Protein AF-A0A4V5ZZF9-F1 (afdb_monomer_lite)

Structure (mmCIF, N/CA/C/O backbone):
data_AF-A0A4V5ZZF9-F1
#
_entry.id   AF-A0A4V5ZZF9-F1
#
loop_
_atom_site.group_PDB
_atom_site.id
_atom_site.type_symbol
_atom_site.label_atom_id
_atom_site.label_alt_id
_atom_site.label_comp_id
_atom_site.label_asym_id
_atom_site.label_entity_id
_atom_site.label_seq_id
_atom_site.pdbx_PDB_ins_code
_atom_site.Cartn_x
_atom_site.Cartn_y
_atom_site.Cartn_z
_atom_site.occupancy
_atom_site.B_iso_or_equiv
_atom_site.auth_seq_id
_atom_site.auth_comp_id
_atom_site.auth_asym_id
_atom_site.auth_atom_id
_atom_site.pdbx_PDB_model_num
ATOM 1 N N . MET A 1 1 ? 10.395 3.413 -34.836 1.00 42.41 1 MET A N 1
ATOM 2 C CA . MET A 1 1 ? 11.128 2.944 -33.645 1.00 42.41 1 MET A CA 1
ATOM 3 C C . MET A 1 1 ? 10.822 3.923 -32.536 1.00 42.41 1 MET A C 1
ATOM 5 O O . MET A 1 1 ? 11.328 5.036 -32.578 1.00 42.41 1 MET A O 1
ATOM 9 N N . ASP A 1 2 ? 9.919 3.557 -31.628 1.00 45.84 2 ASP A N 1
ATOM 10 C CA . ASP A 1 2 ? 9.648 4.373 -30.445 1.00 45.84 2 ASP A CA 1
ATOM 11 C C . ASP A 1 2 ? 10.936 4.476 -29.634 1.00 45.84 2 ASP A C 1
ATOM 13 O O . ASP A 1 2 ? 11.545 3.455 -29.314 1.00 45.84 2 ASP A O 1
ATOM 17 N N . GLY A 1 3 ? 11.391 5.703 -29.371 1.00 47.38 3 GLY A N 1
ATOM 18 C CA . GLY A 1 3 ? 12.593 5.978 -28.587 1.00 47.38 3 GLY A CA 1
ATOM 19 C C . GLY A 1 3 ? 12.510 5.259 -27.243 1.00 47.38 3 GLY A C 1
ATOM 20 O O . GLY A 1 3 ? 11.791 5.697 -26.346 1.00 47.38 3 GLY A O 1
ATOM 21 N N . GLY A 1 4 ? 13.201 4.119 -27.157 1.00 56.53 4 GLY A N 1
ATOM 22 C CA . GLY A 1 4 ? 12.984 3.063 -26.175 1.00 56.53 4 GLY A CA 1
ATOM 23 C C . GLY A 1 4 ? 13.229 3.512 -24.743 1.00 56.53 4 GLY A C 1
ATOM 24 O O . GLY A 1 4 ? 14.319 3.344 -24.200 1.00 56.53 4 GLY A O 1
ATOM 25 N N . ARG A 1 5 ? 12.193 4.043 -24.095 1.00 66.62 5 ARG A N 1
ATOM 26 C CA . ARG A 1 5 ? 12.159 4.114 -22.637 1.00 66.62 5 ARG A CA 1
ATOM 27 C C . ARG A 1 5 ? 12.059 2.673 -22.147 1.00 66.62 5 ARG A C 1
ATOM 29 O O . ARG A 1 5 ? 11.101 1.981 -22.478 1.00 66.62 5 ARG A O 1
ATOM 36 N N . ASN A 1 6 ? 13.068 2.212 -21.406 1.00 77.19 6 ASN A N 1
ATOM 37 C CA . ASN A 1 6 ? 13.057 0.910 -20.738 1.00 77.19 6 ASN A CA 1
ATOM 38 C C . ASN A 1 6 ? 11.923 0.903 -19.698 1.00 77.19 6 ASN A C 1
ATOM 40 O O . ASN A 1 6 ? 12.140 1.206 -18.526 1.00 77.19 6 ASN A O 1
ATOM 44 N N . CYS A 1 7 ? 10.697 0.616 -20.125 1.00 82.56 7 CYS A N 1
ATOM 45 C CA . CYS A 1 7 ? 9.580 0.426 -19.215 1.00 82.56 7 CYS A CA 1
ATOM 46 C C . CYS A 1 7 ? 9.783 -0.889 -18.442 1.00 82.56 7 CYS A C 1
ATOM 48 O O . CYS A 1 7 ? 10.238 -1.875 -19.030 1.00 82.56 7 CYS A O 1
ATOM 50 N N . PRO A 1 8 ? 9.466 -0.934 -17.135 1.00 85.75 8 PRO A N 1
ATOM 51 C CA . PRO A 1 8 ? 9.509 -2.180 -16.381 1.00 85.75 8 PRO A CA 1
ATOM 52 C C . PRO A 1 8 ? 8.576 -3.221 -17.013 1.00 85.75 8 PRO A C 1
ATOM 54 O O . PRO A 1 8 ? 7.447 -2.903 -17.387 1.00 85.75 8 PRO A O 1
ATOM 57 N N . ASN A 1 9 ? 9.028 -4.473 -17.094 1.00 91.12 9 ASN A N 1
ATOM 58 C CA . ASN A 1 9 ? 8.177 -5.578 -17.522 1.00 91.12 9 ASN A CA 1
ATOM 59 C C . ASN A 1 9 ? 7.165 -5.894 -16.408 1.00 91.12 9 ASN A C 1
ATOM 61 O O . ASN A 1 9 ? 7.532 -6.437 -15.364 1.00 91.12 9 ASN A O 1
ATOM 65 N N . GLY A 1 10 ? 5.900 -5.528 -16.632 1.00 89.88 10 GLY A N 1
ATOM 66 C CA . GLY A 1 10 ? 4.818 -5.725 -15.667 1.00 89.88 10 GLY A CA 1
ATOM 67 C C . GLY A 1 10 ? 4.622 -7.191 -15.289 1.00 89.88 10 GLY A C 1
ATOM 68 O O . GLY A 1 10 ? 4.545 -7.493 -14.106 1.00 89.88 10 GLY A O 1
ATOM 69 N N . THR A 1 11 ? 4.636 -8.105 -16.261 1.00 93.62 11 THR A N 1
ATOM 70 C CA . THR A 1 11 ? 4.472 -9.551 -16.031 1.00 93.62 11 THR A CA 1
ATOM 71 C C . THR A 1 11 ? 5.604 -10.139 -15.193 1.00 93.62 11 THR A C 1
ATOM 73 O O . THR A 1 11 ? 5.372 -10.994 -14.347 1.00 93.62 11 THR A O 1
ATOM 76 N N . PHE A 1 12 ? 6.837 -9.671 -15.394 1.00 95.06 12 PHE A N 1
ATOM 77 C CA . PHE A 1 12 ? 7.985 -10.139 -14.614 1.00 95.06 12 PHE A CA 1
ATOM 78 C C . PHE A 1 12 ? 7.929 -9.672 -13.152 1.00 95.06 12 PHE A C 1
ATOM 80 O O . PHE A 1 12 ? 8.347 -10.391 -12.249 1.00 95.06 12 PHE A O 1
ATOM 87 N N . LYS A 1 13 ? 7.394 -8.469 -12.916 1.00 94.75 13 LYS A N 1
ATOM 88 C CA . LYS A 1 13 ? 7.374 -7.825 -11.595 1.00 94.75 13 LYS A CA 1
ATOM 89 C C . LYS A 1 13 ? 6.047 -7.974 -10.847 1.00 94.75 13 LYS A C 1
ATOM 91 O O . LYS A 1 13 ? 5.957 -7.581 -9.684 1.00 94.75 13 LYS A O 1
ATOM 96 N N . SER A 1 14 ? 5.012 -8.512 -11.494 1.00 94.12 14 SER A N 1
ATOM 97 C CA . SER A 1 14 ? 3.658 -8.571 -10.939 1.00 94.12 14 SER A CA 1
ATOM 98 C C . SER A 1 14 ? 3.553 -9.496 -9.737 1.00 94.12 14 SER A C 1
ATOM 100 O O . SER A 1 14 ? 2.792 -9.188 -8.832 1.00 94.12 14 SER A O 1
ATOM 102 N N . ILE A 1 15 ? 4.318 -10.593 -9.697 1.00 95.44 15 ILE A N 1
ATOM 103 C CA . ILE A 1 15 ? 4.279 -11.555 -8.583 1.00 95.44 15 ILE A CA 1
ATOM 104 C C . ILE A 1 15 ? 4.733 -10.886 -7.280 1.00 95.44 15 ILE A C 1
ATOM 106 O O . ILE A 1 15 ? 4.012 -10.920 -6.287 1.00 95.44 15 ILE A O 1
ATOM 110 N N . GLU A 1 16 ? 5.880 -10.207 -7.307 1.00 96.12 16 GLU A N 1
ATOM 111 C CA . GLU A 1 16 ? 6.406 -9.502 -6.133 1.00 96.12 16 GLU A CA 1
ATOM 112 C C . GLU A 1 16 ? 5.536 -8.301 -5.758 1.00 96.12 16 GLU A C 1
ATOM 114 O O . GLU A 1 16 ? 5.187 -8.122 -4.594 1.00 96.12 16 GLU A O 1
ATOM 119 N N . GLY A 1 17 ? 5.106 -7.510 -6.748 1.00 95.00 17 GLY A N 1
ATOM 120 C CA . GLY A 1 17 ? 4.205 -6.385 -6.492 1.00 95.00 17 GLY A CA 1
ATOM 121 C C . GLY A 1 17 ? 2.858 -6.817 -5.901 1.00 95.00 17 GLY A C 1
ATOM 122 O O . GLY A 1 17 ? 2.297 -6.113 -5.066 1.00 95.00 17 GLY A O 1
ATOM 123 N N . PHE A 1 18 ? 2.345 -7.983 -6.297 1.00 95.44 18 PHE A N 1
ATOM 124 C CA . PHE A 1 18 ? 1.140 -8.565 -5.716 1.00 95.44 18 PHE A CA 1
ATOM 125 C C . PHE A 1 18 ? 1.368 -9.014 -4.270 1.00 95.44 18 PHE A C 1
ATOM 127 O O . PHE A 1 18 ? 0.561 -8.692 -3.398 1.00 95.44 18 PHE A O 1
ATOM 134 N N . ALA A 1 19 ? 2.490 -9.687 -3.994 1.00 96.19 19 ALA A N 1
ATOM 135 C CA . ALA A 1 19 ? 2.865 -10.094 -2.642 1.00 96.19 19 ALA A CA 1
ATOM 136 C C . ALA A 1 19 ? 2.992 -8.892 -1.686 1.00 96.19 19 ALA A C 1
ATOM 138 O O . ALA A 1 19 ? 2.546 -8.966 -0.538 1.00 96.19 19 ALA A O 1
ATOM 139 N N . ASP A 1 20 ? 3.522 -7.761 -2.156 1.00 95.88 20 ASP A N 1
ATOM 140 C CA . ASP A 1 20 ? 3.598 -6.518 -1.377 1.00 95.88 20 ASP A CA 1
ATOM 141 C C . ASP A 1 20 ? 2.218 -5.996 -0.963 1.00 95.88 20 ASP A C 1
ATOM 143 O O . ASP A 1 20 ? 1.997 -5.624 0.190 1.00 95.88 20 ASP A O 1
ATOM 147 N N . VAL A 1 21 ? 1.270 -5.980 -1.903 1.00 95.44 21 VAL A N 1
ATOM 148 C CA . VAL A 1 21 ? -0.092 -5.495 -1.649 1.00 95.44 21 VAL A CA 1
ATOM 149 C C . VAL A 1 21 ? -0.837 -6.436 -0.701 1.00 95.44 21 VAL A C 1
ATOM 151 O O . VAL A 1 21 ? -1.469 -5.974 0.252 1.00 95.44 21 VAL A O 1
ATOM 154 N N . GLU A 1 22 ? -0.750 -7.748 -0.922 1.00 95.50 22 GLU A N 1
ATOM 155 C CA . GLU A 1 22 ? -1.404 -8.743 -0.063 1.00 95.50 22 GLU A CA 1
ATOM 156 C C . GLU A 1 22 ? -0.833 -8.754 1.354 1.00 95.50 22 GLU A C 1
ATOM 158 O O . GLU A 1 22 ? -1.583 -8.726 2.333 1.00 95.50 22 GLU A O 1
ATOM 163 N N . SER A 1 23 ? 0.493 -8.728 1.489 1.00 95.38 23 SER A N 1
ATOM 164 C CA . SER A 1 23 ? 1.132 -8.678 2.805 1.00 95.38 23 SER A CA 1
ATOM 165 C C . SER A 1 23 ? 0.749 -7.405 3.564 1.00 95.38 23 SER A C 1
ATOM 167 O O . SER A 1 23 ? 0.395 -7.485 4.743 1.00 95.38 23 SER A O 1
ATOM 169 N N . ALA A 1 24 ? 0.702 -6.248 2.893 1.00 95.62 24 ALA A N 1
ATOM 170 C CA . ALA A 1 24 ? 0.251 -5.001 3.503 1.00 95.62 24 ALA A CA 1
ATOM 171 C C . ALA A 1 24 ? -1.200 -5.088 4.010 1.00 95.62 24 ALA A C 1
ATOM 173 O O . ALA A 1 24 ? -1.488 -4.625 5.115 1.00 95.62 24 ALA A O 1
ATOM 174 N N . ARG A 1 25 ? -2.109 -5.721 3.255 1.00 94.12 25 ARG A N 1
ATOM 175 C CA . ARG A 1 25 ? -3.505 -5.935 3.682 1.00 94.12 25 ARG A CA 1
ATOM 176 C C . ARG A 1 25 ? -3.599 -6.809 4.927 1.00 94.12 25 ARG A C 1
ATOM 178 O O . ARG A 1 25 ? -4.306 -6.440 5.865 1.00 94.12 25 ARG A O 1
ATOM 185 N N . ILE A 1 26 ? -2.870 -7.924 4.954 1.00 93.44 26 ILE A N 1
ATOM 186 C CA . ILE A 1 26 ? -2.866 -8.855 6.090 1.00 93.44 26 ILE A CA 1
ATOM 187 C C . ILE A 1 26 ? -2.326 -8.159 7.340 1.00 93.44 26 ILE A C 1
ATOM 189 O O . ILE A 1 26 ? -2.995 -8.147 8.374 1.00 93.44 26 ILE A O 1
ATOM 193 N N . VAL A 1 27 ? -1.152 -7.525 7.246 1.00 94.56 27 VAL A N 1
ATOM 194 C CA . VAL A 1 27 ? -0.532 -6.836 8.390 1.00 94.56 27 VAL A CA 1
ATOM 195 C C . VAL A 1 27 ? -1.430 -5.709 8.898 1.00 94.56 27 VAL A C 1
ATOM 197 O O . VAL A 1 27 ? -1.612 -5.567 10.108 1.00 94.56 27 VAL A O 1
ATOM 200 N N . PHE A 1 28 ? -2.048 -4.943 7.995 1.00 93.94 28 PHE A N 1
ATOM 201 C CA . PHE A 1 28 ? -2.985 -3.889 8.376 1.00 93.94 28 PHE A CA 1
ATOM 202 C C . PHE A 1 28 ? -4.223 -4.442 9.096 1.00 93.94 28 PHE A C 1
ATOM 204 O O . PHE A 1 28 ? -4.678 -3.850 10.075 1.00 93.94 28 PHE A O 1
ATOM 211 N N . SER A 1 29 ? -4.752 -5.589 8.653 1.00 91.25 29 SER A N 1
ATOM 212 C CA . SER A 1 29 ? -5.867 -6.260 9.330 1.00 91.25 29 SER A CA 1
ATOM 213 C C . SER A 1 29 ? -5.485 -6.681 10.748 1.00 91.25 29 SER A C 1
ATOM 215 O O . SER A 1 29 ? -6.184 -6.330 11.698 1.00 91.25 29 SER A O 1
ATOM 217 N N . VAL A 1 30 ? -4.337 -7.349 10.909 1.00 91.88 30 VAL A N 1
ATOM 218 C CA . VAL A 1 30 ? -3.836 -7.798 12.220 1.00 91.88 30 VAL A CA 1
ATOM 219 C C . VAL A 1 30 ? -3.628 -6.616 13.168 1.00 91.88 30 VAL A C 1
ATOM 221 O O . VAL A 1 30 ? -4.050 -6.671 14.324 1.00 91.88 30 VAL A O 1
ATOM 224 N N . LEU A 1 31 ? -3.031 -5.523 12.681 1.00 91.06 31 LEU A N 1
ATOM 225 C CA . LEU A 1 31 ? -2.829 -4.304 13.468 1.00 91.06 31 LEU A CA 1
ATOM 226 C C . LEU A 1 31 ? -4.161 -3.733 13.976 1.00 91.06 31 LEU A C 1
ATOM 228 O O . LEU A 1 31 ? -4.283 -3.361 15.146 1.00 91.06 31 LEU A O 1
ATOM 232 N N . ARG A 1 32 ? -5.180 -3.680 13.111 1.00 89.06 32 ARG A N 1
ATOM 233 C CA . ARG A 1 32 ? -6.507 -3.175 13.483 1.00 89.06 32 ARG A CA 1
ATOM 234 C C . ARG A 1 32 ? -7.231 -4.100 14.454 1.00 89.06 32 ARG A C 1
ATOM 236 O O . ARG A 1 32 ? -7.949 -3.604 15.327 1.00 89.06 32 ARG A O 1
ATOM 243 N N . ASP A 1 33 ? -7.053 -5.408 14.332 1.00 88.44 33 ASP A N 1
ATOM 244 C CA . ASP A 1 33 ? -7.636 -6.392 15.247 1.00 88.44 33 ASP A CA 1
ATOM 245 C C . ASP A 1 33 ? -7.009 -6.312 16.641 1.00 88.44 33 ASP A C 1
ATOM 247 O O . ASP A 1 33 ? -7.739 -6.243 17.634 1.00 88.44 33 ASP A O 1
ATOM 251 N N . ASP A 1 34 ? -5.680 -6.197 16.732 1.00 87.75 34 ASP A N 1
ATOM 252 C CA . ASP A 1 34 ? -4.983 -5.948 18.001 1.00 87.75 34 ASP A CA 1
ATOM 253 C C . ASP A 1 34 ? -5.446 -4.625 18.633 1.00 87.75 34 ASP A C 1
ATOM 255 O O . ASP A 1 34 ? -5.832 -4.583 19.806 1.00 87.75 34 ASP A O 1
ATOM 259 N N . ALA A 1 35 ? -5.522 -3.549 17.845 1.00 85.94 35 ALA A N 1
ATOM 260 C CA . ALA A 1 35 ? -6.001 -2.258 18.331 1.00 85.94 35 ALA A CA 1
ATOM 261 C C . ALA A 1 35 ? -7.452 -2.325 18.851 1.00 85.94 35 ALA A C 1
ATOM 263 O O . ALA A 1 35 ? -7.766 -1.719 19.882 1.00 85.94 35 ALA A O 1
ATOM 264 N N . ARG A 1 36 ? -8.341 -3.074 18.181 1.00 84.81 36 ARG A N 1
ATOM 265 C CA . ARG A 1 36 ? -9.722 -3.328 18.637 1.00 84.81 36 ARG A CA 1
ATOM 266 C C . ARG A 1 36 ? -9.747 -4.147 19.933 1.00 84.81 36 ARG A C 1
ATOM 268 O O . ARG A 1 36 ? -10.414 -3.747 20.891 1.00 84.81 36 ARG A O 1
ATOM 275 N N . SER A 1 37 ? -8.978 -5.231 20.001 1.00 86.94 37 SER A N 1
ATOM 276 C CA . SER A 1 37 ? -8.878 -6.111 21.175 1.00 86.94 37 SER A CA 1
ATOM 277 C C . SER A 1 37 ? -8.389 -5.365 22.426 1.00 86.94 37 SER A C 1
ATOM 279 O O . SER A 1 37 ? -8.978 -5.466 23.513 1.00 86.94 37 SER A O 1
ATOM 281 N N . ARG A 1 38 ? -7.370 -4.508 22.271 1.00 83.69 38 ARG A N 1
ATOM 282 C CA . ARG A 1 38 ? -6.847 -3.665 23.360 1.00 83.69 38 ARG A CA 1
ATOM 283 C C . ARG A 1 38 ? -7.885 -2.684 23.898 1.00 83.69 38 ARG A C 1
ATOM 285 O O . ARG A 1 38 ? -7.929 -2.454 25.108 1.00 83.69 38 ARG A O 1
ATOM 292 N N . ARG A 1 39 ? -8.736 -2.116 23.035 1.00 79.44 39 ARG A N 1
ATOM 293 C CA . ARG A 1 39 ? -9.834 -1.226 23.462 1.00 79.44 39 ARG A CA 1
ATOM 294 C C . ARG A 1 39 ? -10.890 -1.987 24.258 1.00 79.44 39 ARG A C 1
ATOM 296 O O . ARG A 1 39 ? -11.293 -1.508 25.315 1.00 79.44 39 ARG A O 1
ATOM 303 N N . SER A 1 40 ? -11.265 -3.184 23.803 1.00 80.88 40 SER A N 1
ATOM 304 C CA . SER A 1 40 ? -12.234 -4.035 24.507 1.00 80.88 40 SER A CA 1
ATOM 305 C C . SER A 1 40 ? -11.750 -4.419 25.908 1.00 80.88 40 SER A C 1
ATOM 307 O O . SER A 1 40 ? -12.516 -4.376 26.868 1.00 80.88 40 SER A O 1
ATOM 309 N N . THR A 1 41 ? -10.468 -4.761 26.053 1.00 80.62 41 THR A N 1
ATOM 310 C CA . THR A 1 41 ? -9.916 -5.213 27.341 1.00 80.62 41 THR A CA 1
ATOM 311 C C . THR A 1 41 ? -9.749 -4.067 28.346 1.00 80.62 41 THR A C 1
ATOM 313 O O . THR A 1 41 ? -9.983 -4.255 29.540 1.00 80.62 41 THR A O 1
ATOM 316 N N . ARG A 1 42 ? -9.391 -2.857 27.890 1.00 70.06 42 ARG A N 1
ATOM 317 C CA . ARG A 1 42 ? -9.187 -1.692 28.775 1.00 70.06 42 ARG A CA 1
ATOM 318 C C . ARG A 1 42 ? -10.469 -1.197 29.444 1.00 70.06 42 ARG A C 1
ATOM 320 O O . ARG A 1 42 ? -10.400 -0.747 30.583 1.00 70.06 42 ARG A O 1
ATOM 327 N N . GLY A 1 43 ? -11.626 -1.349 28.795 1.00 64.12 43 GLY A N 1
ATOM 328 C CA . GLY A 1 43 ? -12.923 -1.017 29.399 1.00 64.12 43 GLY A CA 1
ATOM 329 C C . GLY A 1 43 ? -13.241 -1.825 30.664 1.00 64.12 43 GLY A C 1
ATOM 330 O O . GLY A 1 43 ? -14.027 -1.380 31.492 1.00 64.12 43 GLY A O 1
ATOM 331 N N . ARG A 1 44 ? -12.593 -2.983 30.857 1.00 67.88 44 ARG A N 1
ATOM 332 C CA . ARG A 1 44 ? -12.841 -3.876 31.997 1.00 67.88 44 ARG A CA 1
ATOM 333 C C . ARG A 1 44 ? -12.097 -3.482 33.280 1.00 67.88 44 ARG A C 1
ATOM 335 O O . ARG A 1 44 ? -12.531 -3.872 34.356 1.00 67.88 44 ARG A O 1
ATOM 342 N N . TRP A 1 45 ? -11.004 -2.719 33.186 1.00 69.69 45 TRP A N 1
ATOM 343 C CA . TRP A 1 45 ? -10.083 -2.474 34.312 1.00 69.69 45 TRP A CA 1
ATOM 344 C C . TRP A 1 45 ? -10.015 -1.009 34.774 1.00 69.69 45 TRP A C 1
ATOM 346 O O . TRP A 1 45 ? -9.060 -0.618 35.438 1.00 69.69 45 TRP A O 1
ATOM 356 N N . GLY A 1 46 ? -11.004 -0.180 34.420 1.00 62.69 46 GLY A N 1
ATOM 357 C CA . GLY A 1 46 ? -11.184 1.169 34.984 1.00 62.69 46 GLY A CA 1
ATOM 358 C C . GLY A 1 46 ? -10.052 2.174 34.723 1.00 62.69 46 GLY A C 1
ATOM 359 O O . GLY A 1 46 ? -10.088 3.284 35.245 1.00 62.69 46 GLY A O 1
ATOM 360 N N . SER A 1 47 ? -9.046 1.823 33.917 1.00 63.94 47 SER A N 1
ATOM 361 C CA . SER A 1 47 ? -7.967 2.742 33.562 1.00 63.94 47 SER A CA 1
ATOM 362 C C . SER A 1 47 ? -8.509 3.793 32.602 1.00 63.94 47 SER A C 1
ATOM 364 O O . SER A 1 47 ? -8.972 3.454 31.508 1.00 63.94 47 SER A O 1
ATOM 366 N N . GLN A 1 48 ? -8.456 5.064 33.008 1.00 58.62 48 GLN A N 1
ATOM 367 C CA . GLN A 1 48 ? -8.870 6.162 32.147 1.00 58.62 48 GLN A CA 1
ATOM 368 C C . GLN A 1 48 ? -8.102 6.114 30.814 1.00 58.62 48 GLN A C 1
ATOM 370 O O . GLN A 1 48 ? -6.888 5.887 30.778 1.00 58.62 48 GLN A O 1
ATOM 375 N N . PRO A 1 49 ? -8.799 6.313 29.693 1.00 58.62 49 PRO A N 1
ATOM 376 C CA . PRO A 1 49 ? -8.222 6.223 28.368 1.00 58.62 49 PRO A CA 1
ATOM 377 C C . PRO A 1 49 ? -7.368 7.462 28.082 1.00 58.62 49 PRO A C 1
ATOM 379 O O . PRO A 1 49 ? -7.852 8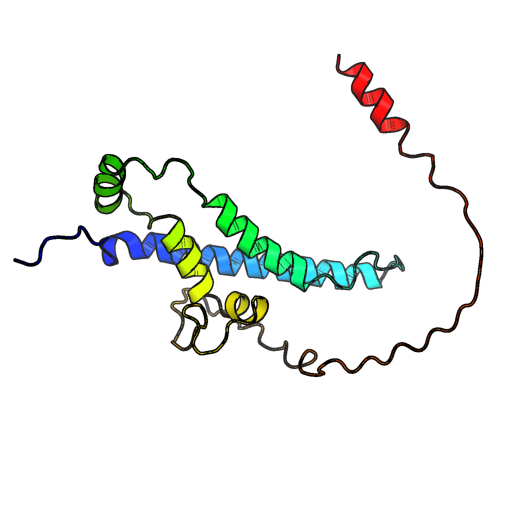.451 27.543 1.00 58.62 49 PRO A O 1
ATOM 382 N N . VAL A 1 50 ? -6.073 7.401 28.396 1.00 60.12 50 VAL A N 1
ATOM 383 C CA . VAL A 1 50 ? -5.156 8.546 28.224 1.00 60.12 50 VAL A CA 1
ATOM 384 C C . VAL A 1 50 ? -5.058 9.029 26.760 1.00 60.12 50 VAL A C 1
ATOM 386 O O . VAL A 1 50 ? -4.711 10.179 26.524 1.00 60.12 50 VAL A O 1
ATOM 389 N N . HIS A 1 51 ? -5.463 8.236 25.755 1.00 56.00 51 HIS A N 1
ATOM 390 C CA . HIS A 1 51 ? -5.505 8.669 24.347 1.00 56.00 51 HIS A CA 1
ATOM 391 C C . HIS A 1 51 ? -6.635 8.016 23.533 1.00 56.00 51 HIS A C 1
ATOM 393 O O . HIS A 1 51 ? -6.388 7.267 22.590 1.00 56.00 51 HIS A O 1
ATOM 399 N N . GLN A 1 52 ? -7.895 8.293 23.868 1.00 56.69 52 GLN A N 1
ATOM 400 C CA . GLN A 1 52 ? -9.038 7.711 23.142 1.00 56.69 52 GLN A CA 1
ATOM 401 C C . GLN A 1 52 ? -9.269 8.285 21.727 1.00 56.69 52 GLN A C 1
ATOM 403 O O . GLN A 1 52 ? -9.859 7.611 20.890 1.00 56.69 52 GLN A O 1
ATOM 408 N N . ASN A 1 53 ? -8.717 9.460 21.404 1.00 56.78 53 ASN A N 1
ATOM 409 C CA . ASN A 1 53 ? -8.981 10.154 20.132 1.00 56.78 53 ASN A CA 1
ATOM 410 C C . ASN A 1 53 ? -7.989 9.867 18.995 1.00 56.78 53 ASN A C 1
ATOM 412 O O . ASN A 1 53 ? -7.953 10.612 18.016 1.00 56.78 53 ASN A O 1
ATOM 416 N N . ARG A 1 54 ? -7.158 8.820 19.079 1.00 64.50 54 ARG A N 1
ATOM 417 C CA . ARG A 1 54 ? -6.134 8.565 18.046 1.00 64.50 54 ARG A CA 1
ATOM 418 C C . ARG A 1 54 ? -6.195 7.230 17.282 1.00 64.50 54 ARG A C 1
ATOM 420 O O . ARG A 1 54 ? -5.172 6.873 16.708 1.00 64.50 54 ARG A O 1
ATOM 427 N N . PRO A 1 55 ? -7.334 6.516 17.149 1.00 61.59 55 PRO A N 1
ATOM 428 C CA . PRO A 1 55 ? -7.366 5.299 16.329 1.00 61.59 55 PRO A CA 1
ATOM 429 C C . PRO A 1 55 ? -6.982 5.582 14.866 1.00 61.59 55 PRO A C 1
ATOM 431 O O . PRO A 1 55 ? -6.282 4.798 14.243 1.00 61.59 55 PRO A O 1
ATOM 434 N N . PHE A 1 56 ? -7.350 6.759 14.349 1.00 66.12 56 PHE A N 1
ATOM 435 C CA . PHE A 1 56 ? -6.960 7.209 13.012 1.00 66.12 56 PHE A CA 1
ATOM 436 C C . PHE A 1 56 ? -5.476 7.573 12.888 1.0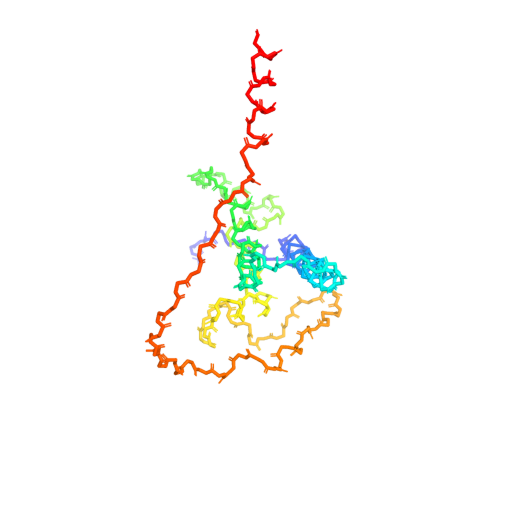0 66.12 56 PHE A C 1
ATOM 438 O O . PHE A 1 56 ? -4.977 7.709 11.773 1.00 66.12 56 PHE A O 1
ATOM 445 N N . LEU A 1 57 ? -4.771 7.789 14.003 1.00 82.19 57 LEU A N 1
ATOM 446 C CA . LEU A 1 57 ? -3.354 8.126 13.967 1.00 82.19 57 LEU A CA 1
ATOM 447 C C . LEU A 1 57 ? -2.506 6.870 13.754 1.00 82.19 57 LEU A C 1
ATOM 449 O O . LEU A 1 57 ? -1.597 6.910 12.930 1.00 82.19 57 LEU A O 1
ATOM 453 N N . ASP A 1 58 ? -2.836 5.773 14.435 1.00 85.00 58 ASP A N 1
ATOM 454 C CA . ASP A 1 58 ? -2.107 4.502 14.322 1.00 85.00 58 ASP A CA 1
ATOM 455 C C . ASP A 1 58 ? -2.216 3.935 12.901 1.00 85.00 58 ASP A C 1
ATOM 457 O O . ASP A 1 58 ? -1.204 3.608 12.279 1.00 85.00 58 ASP A O 1
ATOM 461 N N . ASP A 1 59 ? -3.425 3.951 12.328 1.00 92.06 59 ASP A N 1
ATOM 462 C CA . ASP A 1 59 ? -3.647 3.522 10.946 1.00 92.06 59 ASP A CA 1
ATOM 463 C C . ASP A 1 59 ? -2.852 4.395 9.954 1.00 92.06 59 ASP A C 1
ATOM 465 O O . ASP A 1 59 ? -2.306 3.895 8.971 1.00 92.06 59 ASP A O 1
ATOM 469 N N . LYS A 1 60 ? -2.743 5.714 10.194 1.00 93.94 60 LYS A N 1
ATOM 470 C CA . LYS A 1 60 ? -1.969 6.613 9.312 1.00 93.94 60 LYS A CA 1
ATOM 471 C C . LYS A 1 60 ? -0.476 6.344 9.434 1.00 93.94 60 LYS A C 1
ATOM 473 O O . LYS A 1 60 ? 0.242 6.422 8.435 1.00 93.94 60 LYS A O 1
ATOM 478 N N . TRP A 1 61 ? -0.009 6.039 10.642 1.00 94.00 61 TRP A N 1
ATOM 479 C CA . TRP A 1 61 ? 1.380 5.676 10.890 1.00 94.00 61 TRP A CA 1
ATOM 480 C C . TRP A 1 61 ? 1.767 4.356 10.248 1.00 94.00 61 TRP A C 1
ATOM 482 O O . TRP A 1 61 ? 2.902 4.263 9.795 1.00 94.00 61 TRP A O 1
ATOM 492 N N . PHE A 1 62 ? 0.850 3.396 10.119 1.00 95.19 62 PHE A N 1
ATOM 493 C CA . PHE A 1 62 ? 1.112 2.178 9.353 1.00 95.19 62 PHE A CA 1
ATOM 494 C C . PHE A 1 62 ? 1.550 2.502 7.917 1.00 95.19 62 PHE A C 1
ATOM 496 O O . PHE A 1 62 ? 2.646 2.128 7.500 1.00 95.19 62 PHE A O 1
ATOM 503 N N . PHE A 1 63 ? 0.747 3.275 7.179 1.00 96.06 63 PHE A N 1
ATOM 504 C CA . PHE A 1 63 ? 1.069 3.614 5.788 1.00 96.06 63 PHE A CA 1
ATOM 505 C C . PHE A 1 63 ? 2.309 4.507 5.667 1.00 96.06 63 PHE A C 1
ATOM 507 O O . PHE A 1 63 ? 3.122 4.311 4.765 1.00 96.06 63 PHE A O 1
ATOM 514 N N . LYS A 1 64 ? 2.501 5.456 6.594 1.00 95.12 64 LYS A N 1
ATOM 515 C CA . LYS A 1 64 ? 3.731 6.266 6.644 1.00 95.12 64 LYS A CA 1
ATOM 516 C C . LYS A 1 64 ? 4.966 5.411 6.925 1.00 95.12 64 LYS A C 1
ATOM 518 O O . LYS A 1 64 ? 5.982 5.592 6.267 1.00 95.12 64 LYS A O 1
ATOM 523 N N . GLY A 1 65 ? 4.877 4.491 7.882 1.00 94.69 65 GLY A N 1
ATOM 524 C CA . GLY A 1 65 ? 5.954 3.577 8.248 1.00 94.69 65 GLY A CA 1
ATOM 525 C C . GLY A 1 65 ? 6.342 2.673 7.084 1.00 94.69 65 GLY A C 1
ATOM 526 O O . GLY A 1 65 ? 7.523 2.561 6.780 1.00 94.69 65 GLY A O 1
ATOM 527 N N . MET A 1 66 ? 5.356 2.125 6.369 1.00 94.12 66 MET A N 1
ATOM 528 C CA . MET A 1 66 ? 5.577 1.368 5.132 1.00 94.12 66 MET A CA 1
ATOM 529 C C . MET A 1 66 ? 6.308 2.200 4.072 1.00 94.12 66 MET A C 1
ATOM 531 O O . MET A 1 66 ? 7.330 1.767 3.544 1.00 94.12 66 MET A O 1
ATOM 535 N N . ALA A 1 67 ? 5.834 3.421 3.801 1.00 94.25 67 ALA A N 1
ATOM 536 C CA . ALA A 1 67 ? 6.481 4.309 2.838 1.00 94.25 67 ALA A CA 1
ATOM 537 C C . ALA A 1 67 ? 7.941 4.605 3.225 1.00 94.25 67 ALA A C 1
ATOM 539 O O . ALA A 1 67 ? 8.828 4.511 2.377 1.00 94.25 67 ALA A O 1
ATOM 540 N N . LEU A 1 68 ? 8.201 4.887 4.506 1.00 93.62 68 LEU A N 1
ATOM 541 C CA . LEU A 1 68 ? 9.545 5.132 5.034 1.00 93.62 68 LEU A CA 1
ATOM 542 C C . LEU A 1 68 ? 10.446 3.893 4.955 1.00 93.62 68 LEU A C 1
ATOM 544 O O . LEU A 1 68 ? 11.601 4.023 4.569 1.00 93.62 68 LEU A O 1
ATOM 548 N N . ALA A 1 69 ? 9.926 2.703 5.263 1.00 91.62 69 ALA A N 1
ATOM 549 C CA . ALA A 1 69 ? 10.683 1.450 5.208 1.00 91.62 69 ALA A CA 1
ATOM 550 C C . ALA A 1 69 ? 11.116 1.078 3.781 1.00 91.62 69 ALA A C 1
ATOM 552 O O . ALA A 1 69 ? 12.122 0.403 3.590 1.00 91.62 69 ALA A O 1
ATOM 553 N N . THR A 1 70 ? 10.361 1.528 2.778 1.00 88.62 70 THR A N 1
ATOM 554 C CA . THR A 1 70 ? 10.718 1.363 1.362 1.00 88.62 70 THR A CA 1
ATOM 555 C C . THR A 1 70 ? 11.523 2.531 0.797 1.00 88.62 70 THR A C 1
ATOM 557 O O . THR A 1 70 ? 11.922 2.477 -0.361 1.00 88.62 70 THR A O 1
ATOM 560 N N . CYS A 1 71 ? 11.745 3.601 1.564 1.00 87.25 71 CYS A N 1
ATOM 561 C CA . CYS A 1 71 ? 12.451 4.777 1.077 1.00 87.25 71 CYS A CA 1
ATOM 562 C C . CYS A 1 71 ? 13.931 4.437 0.864 1.00 87.25 71 CYS A C 1
ATOM 564 O O . CYS A 1 71 ? 14.688 4.292 1.820 1.00 87.25 71 CYS A O 1
ATOM 566 N N . ASP A 1 72 ? 14.329 4.292 -0.397 1.00 82.06 72 ASP A N 1
ATOM 567 C CA . ASP A 1 72 ? 15.712 4.034 -0.779 1.00 82.06 72 ASP A CA 1
ATOM 568 C C . ASP A 1 72 ? 16.399 5.361 -1.130 1.00 82.06 72 ASP A C 1
ATOM 570 O O . ASP A 1 72 ? 16.036 6.024 -2.107 1.00 82.06 72 ASP A O 1
ATOM 574 N N . LEU A 1 73 ? 17.371 5.764 -0.307 1.00 75.06 73 LEU A N 1
ATOM 575 C CA . LEU A 1 73 ? 18.138 7.000 -0.492 1.00 75.06 73 LEU A CA 1
ATOM 576 C C . LEU A 1 73 ? 19.235 6.857 -1.564 1.00 75.06 73 LEU A C 1
ATOM 578 O O . LEU A 1 73 ? 19.720 7.870 -2.071 1.00 75.06 73 LEU A O 1
ATOM 582 N N . ASP A 1 74 ? 19.586 5.630 -1.963 1.00 67.81 74 ASP A N 1
ATOM 583 C CA . ASP A 1 74 ? 20.699 5.345 -2.880 1.00 67.81 74 ASP A CA 1
ATOM 584 C C . ASP A 1 74 ? 20.274 5.272 -4.361 1.00 67.81 74 ASP A C 1
ATOM 586 O O . ASP A 1 74 ? 21.081 4.979 -5.252 1.00 67.81 74 ASP A O 1
ATOM 590 N N . TYR A 1 75 ? 19.015 5.602 -4.672 1.00 63.69 75 TYR A N 1
ATOM 591 C CA . TYR A 1 75 ? 18.408 5.409 -5.998 1.00 63.69 75 TYR A CA 1
ATOM 592 C C . TYR A 1 75 ? 18.923 6.337 -7.117 1.00 63.69 75 TYR A C 1
ATOM 594 O O . TYR A 1 75 ? 18.461 6.266 -8.255 1.00 63.69 75 TYR A O 1
ATOM 602 N N . HIS A 1 76 ? 19.889 7.215 -6.844 1.00 63.62 76 HIS A N 1
ATOM 603 C CA . HIS A 1 76 ? 20.338 8.225 -7.809 1.00 63.62 76 HIS A CA 1
ATOM 604 C C . HIS A 1 76 ? 21.383 7.742 -8.832 1.00 63.62 76 HIS A C 1
ATOM 606 O O . HIS A 1 76 ? 21.781 8.511 -9.712 1.00 63.62 76 HIS A O 1
ATOM 612 N N . GLN A 1 77 ? 21.805 6.475 -8.797 1.00 77.00 77 GLN A N 1
ATOM 613 C CA . GLN A 1 77 ? 22.718 5.923 -9.806 1.00 77.00 77 GLN A CA 1
ATOM 614 C C . GLN A 1 77 ? 21.943 5.412 -11.032 1.00 77.00 77 GLN A C 1
ATOM 616 O O . GLN A 1 77 ? 21.566 4.242 -11.099 1.00 77.00 77 GLN A O 1
ATOM 621 N N . LYS A 1 78 ? 21.734 6.292 -12.024 1.00 74.38 78 LYS A N 1
ATOM 622 C CA . LYS A 1 78 ? 20.994 6.010 -13.278 1.00 74.38 78 LYS A CA 1
ATOM 623 C C . LYS A 1 78 ? 21.410 4.705 -13.971 1.00 74.38 78 LYS A C 1
ATOM 625 O O . LYS A 1 78 ? 20.555 3.975 -14.468 1.00 74.38 78 LYS A O 1
ATOM 630 N N . ASP A 1 79 ? 22.701 4.382 -13.964 1.00 76.56 79 ASP A N 1
ATOM 631 C CA . ASP A 1 79 ? 23.218 3.171 -14.615 1.00 76.56 79 ASP A CA 1
ATOM 632 C C . ASP A 1 79 ? 22.775 1.889 -13.893 1.00 76.56 79 ASP A C 1
ATOM 634 O O . ASP A 1 79 ? 22.506 0.865 -14.527 1.00 76.56 79 ASP A O 1
ATOM 638 N N . LYS A 1 80 ? 22.607 1.952 -12.565 1.00 82.12 80 LYS A N 1
ATOM 639 C CA . LYS A 1 80 ? 22.059 0.844 -11.773 1.00 82.12 80 LYS A CA 1
ATOM 640 C C . LYS A 1 80 ? 20.553 0.706 -11.956 1.00 82.12 80 LYS A C 1
ATOM 642 O O . LYS A 1 80 ? 20.054 -0.416 -11.926 1.00 82.12 80 LYS A O 1
ATOM 647 N N . GLU A 1 81 ? 19.835 1.803 -12.193 1.00 83.06 81 GLU A N 1
ATOM 648 C CA . GLU A 1 81 ? 18.384 1.762 -12.403 1.00 83.06 81 GLU A CA 1
ATOM 649 C C . GLU A 1 81 ? 18.023 0.931 -13.643 1.00 83.06 81 GLU A C 1
ATOM 651 O O . GLU A 1 81 ? 17.166 0.049 -13.571 1.00 83.06 81 GLU A O 1
ATOM 656 N N . ALA A 1 82 ? 18.715 1.137 -14.769 1.00 85.12 82 ALA A N 1
ATOM 657 C CA . ALA A 1 82 ? 18.457 0.374 -15.993 1.00 85.12 82 ALA A CA 1
ATOM 658 C C . ALA A 1 82 ? 18.684 -1.137 -15.801 1.00 85.12 82 ALA A C 1
ATOM 660 O O . ALA A 1 82 ? 17.891 -1.949 -16.288 1.00 85.12 82 ALA A O 1
ATOM 661 N N . ALA A 1 83 ? 19.731 -1.515 -15.062 1.00 84.88 83 ALA A N 1
ATOM 662 C CA . ALA A 1 83 ? 19.985 -2.907 -14.705 1.00 84.88 83 ALA A CA 1
ATOM 663 C C . ALA A 1 83 ? 18.885 -3.450 -13.777 1.00 84.88 83 ALA A C 1
ATOM 665 O O . ALA A 1 83 ? 18.300 -4.493 -14.072 1.00 84.88 83 ALA A O 1
ATOM 666 N N . GLN A 1 84 ? 18.527 -2.718 -12.717 1.00 85.75 84 GLN A N 1
ATOM 667 C CA . GLN A 1 84 ? 17.467 -3.104 -11.778 1.00 85.75 84 GLN A CA 1
ATOM 668 C C . GLN A 1 84 ? 16.107 -3.292 -12.464 1.00 85.75 84 GLN A C 1
ATOM 670 O O . GLN A 1 84 ? 15.361 -4.210 -12.123 1.00 85.75 84 GLN A O 1
ATOM 675 N N . LEU A 1 85 ? 15.772 -2.473 -13.462 1.00 88.50 85 LEU A N 1
ATOM 676 C CA . LEU A 1 85 ? 14.523 -2.628 -14.211 1.00 88.50 85 LEU A CA 1
ATOM 677 C C . LEU A 1 85 ? 14.440 -3.970 -14.952 1.00 88.50 85 LEU A C 1
ATOM 679 O O . LEU A 1 85 ? 13.332 -4.478 -15.129 1.00 88.50 85 LEU A O 1
ATOM 683 N N . ARG A 1 86 ? 15.586 -4.540 -15.348 1.00 87.81 86 ARG A N 1
ATOM 684 C CA . ARG A 1 86 ? 15.673 -5.789 -16.116 1.00 87.81 86 ARG A CA 1
ATOM 685 C C . ARG A 1 86 ? 15.860 -7.027 -15.245 1.00 87.81 86 ARG A C 1
ATOM 687 O O . ARG A 1 86 ? 15.239 -8.041 -15.535 1.00 87.81 86 ARG A O 1
ATOM 694 N N . VAL A 1 87 ? 16.710 -6.954 -14.219 1.00 91.19 87 VAL A N 1
ATOM 695 C CA . VAL A 1 87 ? 17.120 -8.142 -13.444 1.00 91.19 87 VAL A CA 1
ATOM 696 C C . VAL A 1 87 ? 16.420 -8.268 -12.097 1.00 91.19 87 VAL A C 1
ATOM 698 O O . VAL A 1 87 ? 16.238 -9.378 -11.613 1.00 91.19 87 VAL A O 1
ATOM 701 N N . ASN A 1 88 ? 16.024 -7.153 -11.476 1.00 91.88 88 ASN A N 1
ATOM 702 C CA . ASN A 1 88 ? 15.364 -7.206 -10.177 1.00 91.88 88 ASN A CA 1
ATOM 703 C C . ASN A 1 88 ? 13.901 -7.607 -10.383 1.00 91.88 88 ASN A C 1
ATOM 705 O O . ASN A 1 88 ? 13.190 -6.965 -11.156 1.00 91.88 88 ASN A O 1
ATOM 709 N N . GLN A 1 89 ? 13.435 -8.645 -9.700 1.00 95.62 89 GLN A N 1
ATOM 710 C CA . GLN A 1 89 ? 12.043 -9.080 -9.789 1.00 95.62 89 GLN A CA 1
ATOM 711 C C . GLN A 1 89 ? 11.094 -8.119 -9.056 1.00 95.62 89 GLN A C 1
ATOM 713 O O . GLN A 1 89 ? 9.937 -7.971 -9.440 1.00 95.62 89 GLN A O 1
ATOM 718 N N . HIS A 1 90 ? 11.586 -7.381 -8.060 1.00 93.81 90 HIS A N 1
ATOM 719 C CA . HIS A 1 90 ? 10.766 -6.429 -7.324 1.00 93.81 90 HIS A CA 1
ATOM 720 C C . HIS A 1 90 ? 10.505 -5.154 -8.150 1.00 93.81 90 HIS A C 1
ATOM 722 O O . HIS A 1 90 ? 11.391 -4.654 -8.868 1.00 93.81 90 HIS A O 1
ATOM 728 N N . PRO A 1 91 ? 9.292 -4.576 -8.071 1.00 93.50 91 PRO A N 1
ATOM 729 C CA . PRO A 1 91 ? 9.053 -3.222 -8.547 1.00 93.50 91 PRO A CA 1
ATOM 730 C C . PRO A 1 91 ? 9.912 -2.205 -7.785 1.00 93.50 91 PRO A C 1
ATOM 732 O O . PRO A 1 91 ? 10.400 -2.462 -6.687 1.00 93.50 91 PRO A O 1
ATOM 735 N N . ARG A 1 92 ? 10.084 -1.011 -8.359 1.00 91.94 92 ARG A N 1
ATOM 736 C CA . ARG A 1 92 ? 10.760 0.093 -7.660 1.00 91.94 92 ARG A CA 1
ATOM 737 C C . ARG A 1 92 ? 9.991 0.437 -6.386 1.00 91.94 92 ARG A C 1
ATOM 739 O O . ARG A 1 92 ? 8.761 0.424 -6.415 1.00 91.94 92 ARG A O 1
ATOM 746 N N . ALA A 1 93 ? 10.690 0.810 -5.319 1.00 91.69 93 ALA A N 1
ATOM 747 C CA . ALA A 1 93 ? 10.088 1.139 -4.027 1.00 91.69 93 ALA A CA 1
ATOM 748 C C . ALA A 1 93 ? 8.871 2.076 -4.126 1.00 91.69 93 ALA A C 1
ATOM 750 O O . ALA A 1 93 ? 7.798 1.758 -3.622 1.00 91.69 93 ALA A O 1
ATOM 751 N N . THR A 1 94 ? 8.995 3.182 -4.867 1.00 91.81 94 THR A N 1
ATOM 752 C CA . THR A 1 94 ? 7.891 4.134 -5.076 1.00 91.81 94 THR A CA 1
ATOM 753 C C . THR A 1 94 ? 6.674 3.485 -5.738 1.00 91.81 94 THR A C 1
ATOM 755 O O . THR A 1 94 ? 5.541 3.782 -5.376 1.00 91.81 94 THR A O 1
ATOM 758 N N . ILE A 1 95 ? 6.890 2.570 -6.690 1.00 93.12 95 ILE A N 1
ATOM 759 C CA . ILE A 1 95 ? 5.803 1.839 -7.355 1.00 93.12 95 ILE A CA 1
ATOM 760 C C . ILE A 1 95 ? 5.126 0.878 -6.375 1.00 93.12 95 ILE A C 1
ATOM 762 O O . ILE A 1 95 ? 3.903 0.809 -6.372 1.00 93.12 95 ILE A O 1
ATOM 766 N N . ARG A 1 96 ? 5.894 0.186 -5.523 1.00 94.38 96 ARG A N 1
ATOM 767 C CA . ARG A 1 96 ? 5.363 -0.731 -4.495 1.00 94.38 96 ARG A CA 1
ATOM 768 C C . ARG A 1 96 ? 4.449 0.018 -3.522 1.00 94.38 96 ARG A C 1
ATOM 770 O O . ARG A 1 96 ? 3.294 -0.356 -3.343 1.00 94.38 96 ARG A O 1
ATOM 777 N N . THR A 1 97 ? 4.927 1.133 -2.973 1.00 95.00 97 THR A N 1
ATOM 778 C CA . THR A 1 97 ? 4.168 1.948 -2.010 1.00 95.00 97 THR A CA 1
ATOM 779 C C . THR A 1 97 ? 2.925 2.579 -2.633 1.00 95.00 97 THR A C 1
ATOM 781 O O . THR A 1 97 ? 1.851 2.539 -2.032 1.00 95.00 97 THR A O 1
ATOM 784 N N . ASN A 1 98 ? 3.024 3.092 -3.863 1.00 94.44 98 ASN A N 1
ATOM 785 C CA . ASN A 1 98 ? 1.859 3.632 -4.566 1.00 94.44 98 ASN A CA 1
ATOM 786 C C . ASN A 1 98 ? 0.846 2.534 -4.916 1.00 94.44 98 ASN A C 1
ATOM 788 O O . ASN A 1 98 ? -0.354 2.761 -4.805 1.00 94.44 98 ASN A O 1
ATOM 792 N N . ALA A 1 99 ? 1.300 1.332 -5.286 1.00 94.75 99 ALA A N 1
ATOM 793 C CA . ALA A 1 99 ? 0.406 0.206 -5.542 1.00 94.75 99 ALA A CA 1
ATOM 794 C C . ALA A 1 99 ? -0.387 -0.174 -4.284 1.00 94.75 99 ALA A C 1
ATOM 796 O O . ALA A 1 99 ? -1.596 -0.360 -4.373 1.00 94.75 99 ALA A O 1
ATOM 797 N N . ILE A 1 100 ? 0.257 -0.206 -3.113 1.00 95.31 100 ILE A N 1
ATOM 798 C CA . ILE A 1 100 ? -0.415 -0.431 -1.823 1.00 95.31 100 ILE A CA 1
ATOM 799 C C . ILE A 1 100 ? -1.488 0.638 -1.578 1.00 95.31 100 ILE A C 1
ATOM 801 O O . ILE A 1 100 ? -2.635 0.299 -1.288 1.00 95.31 100 ILE A O 1
ATOM 805 N N . ALA A 1 101 ? -1.146 1.918 -1.745 1.00 94.81 101 ALA A N 1
ATOM 806 C CA . ALA A 1 101 ? -2.088 3.023 -1.569 1.00 94.81 101 ALA A CA 1
ATOM 807 C C . ALA A 1 101 ? -3.293 2.929 -2.526 1.00 94.81 101 ALA A C 1
ATOM 809 O O . ALA A 1 101 ? -4.437 3.062 -2.094 1.00 94.81 101 ALA A O 1
ATOM 810 N N . HIS A 1 102 ? -3.044 2.629 -3.804 1.00 94.25 102 HIS A N 1
ATOM 811 C CA . HIS A 1 102 ? -4.075 2.489 -4.836 1.00 94.25 102 HIS A CA 1
ATOM 812 C C . HIS A 1 102 ? -4.958 1.250 -4.650 1.00 94.25 102 HIS A C 1
ATOM 814 O O . HIS A 1 102 ? -6.122 1.265 -5.044 1.00 94.25 102 HIS A O 1
ATOM 820 N N . GLN A 1 103 ? -4.414 0.161 -4.102 1.00 93.31 103 GLN A N 1
ATOM 821 C CA . GLN A 1 103 ? -5.089 -1.139 -4.020 1.00 93.31 103 GLN A CA 1
ATOM 822 C C . GLN A 1 103 ? -5.718 -1.407 -2.641 1.00 93.31 103 GLN A C 1
ATOM 824 O O . GLN A 1 103 ? -6.264 -2.488 -2.404 1.00 93.31 103 GLN A O 1
ATOM 829 N N . MET A 1 104 ? -5.656 -0.458 -1.706 1.00 92.94 104 MET A N 1
ATOM 830 C CA . MET A 1 104 ? -6.250 -0.593 -0.377 1.00 92.94 104 MET A CA 1
ATOM 831 C C . MET A 1 104 ? -7.308 0.486 -0.145 1.00 92.94 104 MET A C 1
ATOM 833 O O . MET A 1 104 ? -6.988 1.630 0.162 1.00 92.94 104 MET A O 1
ATOM 837 N N . LYS A 1 105 ? -8.595 0.110 -0.168 1.00 92.25 105 LYS A N 1
ATOM 838 C CA . LYS A 1 105 ? -9.713 1.030 0.146 1.00 92.25 105 LYS A CA 1
ATOM 839 C C . LYS A 1 105 ? -9.551 1.719 1.506 1.00 92.25 105 LYS A C 1
ATOM 841 O O . LYS A 1 105 ? -9.998 2.852 1.690 1.00 92.25 105 LYS A O 1
ATOM 846 N N . SER A 1 106 ? -8.921 1.040 2.470 1.00 91.88 106 SER A N 1
ATOM 847 C CA . SER A 1 106 ? -8.617 1.609 3.783 1.00 91.88 106 SER A CA 1
ATOM 848 C C . SER A 1 106 ? -7.691 2.819 3.694 1.00 91.88 106 SER A C 1
ATOM 850 O O . SER A 1 106 ? -7.914 3.774 4.432 1.00 91.88 106 SER A O 1
ATOM 852 N N . PHE A 1 107 ? -6.727 2.825 2.768 1.00 94.44 107 PHE A N 1
ATOM 853 C CA . PHE A 1 107 ? -5.867 3.976 2.509 1.00 94.44 107 PHE A CA 1
ATOM 854 C C . PHE A 1 107 ? -6.697 5.166 2.021 1.00 94.44 107 PHE A C 1
ATOM 856 O O . PHE A 1 107 ? -6.726 6.204 2.683 1.00 94.44 107 PHE A O 1
ATOM 863 N N . ALA A 1 108 ? -7.441 4.988 0.923 1.00 94.19 108 ALA A N 1
ATOM 864 C CA . ALA A 1 108 ? -8.262 6.047 0.335 1.00 94.19 108 ALA A CA 1
ATOM 865 C C . ALA A 1 108 ? -9.223 6.661 1.363 1.00 94.19 108 ALA A C 1
ATOM 867 O O . ALA A 1 108 ? -9.363 7.879 1.465 1.00 94.19 108 ALA A O 1
ATOM 868 N N . LYS A 1 109 ? -9.841 5.814 2.191 1.00 91.38 109 LYS A N 1
ATOM 869 C CA . LYS A 1 109 ? -10.726 6.253 3.270 1.00 91.38 109 LYS A CA 1
ATOM 870 C C . LYS A 1 109 ? -9.992 7.043 4.355 1.00 91.38 109 LYS A C 1
ATOM 872 O O . LYS A 1 109 ? -10.460 8.098 4.776 1.00 91.38 109 LYS A O 1
ATOM 877 N N . LEU A 1 110 ? -8.865 6.526 4.831 1.00 92.69 110 LEU A N 1
ATOM 878 C CA . LEU A 1 110 ? -8.111 7.097 5.944 1.00 92.69 110 LEU A CA 1
ATOM 879 C C . LEU A 1 110 ? -7.486 8.456 5.604 1.00 92.69 110 LEU A C 1
ATOM 881 O O . LEU A 1 110 ? -7.408 9.345 6.460 1.00 92.69 110 LEU A O 1
ATOM 885 N N . PHE A 1 111 ? -7.047 8.611 4.357 1.00 94.00 111 PHE A N 1
ATOM 886 C CA . PHE A 1 111 ? -6.488 9.851 3.824 1.00 94.00 111 PHE A CA 1
ATOM 887 C C . PHE A 1 111 ? -7.532 10.737 3.141 1.00 94.00 111 PHE A C 1
ATOM 889 O O . PHE A 1 111 ? -7.179 11.809 2.662 1.00 94.00 111 PHE A O 1
ATOM 896 N N . GLN A 1 112 ? -8.808 10.333 3.159 1.00 93.88 112 GLN A N 1
ATOM 897 C CA . GLN A 1 112 ? -9.922 11.075 2.563 1.00 93.88 112 GLN A CA 1
ATOM 898 C C . GLN A 1 112 ? -9.658 11.431 1.092 1.00 93.88 112 GLN A C 1
ATOM 900 O O . GLN A 1 112 ? -9.951 12.537 0.640 1.00 93.88 112 GLN A O 1
ATOM 905 N N . CYS A 1 113 ? -9.087 10.486 0.342 1.00 94.38 113 CYS A N 1
ATOM 906 C CA . CYS A 1 113 ? -8.807 10.660 -1.075 1.00 94.38 113 CYS A CA 1
ATOM 907 C C . CYS A 1 113 ? -10.123 10.948 -1.824 1.00 94.38 113 CYS A C 1
ATOM 909 O O . CYS A 1 113 ? -11.091 10.196 -1.668 1.00 94.38 113 CYS A O 1
ATOM 911 N N . PRO A 1 114 ? -10.207 12.020 -2.629 1.00 94.88 114 PRO A N 1
ATOM 912 C CA . PRO A 1 114 ? -11.394 12.288 -3.433 1.00 94.88 114 PRO A CA 1
ATOM 913 C C . PRO A 1 114 ? -11.531 11.264 -4.570 1.00 94.88 114 PRO A C 1
ATOM 915 O O . PRO A 1 114 ? -10.542 10.709 -5.029 1.00 94.88 114 PRO A O 1
ATOM 918 N N . ARG A 1 115 ? -12.744 11.071 -5.115 1.00 91.75 115 ARG A N 1
ATOM 919 C CA . ARG A 1 115 ? -13.013 10.094 -6.203 1.00 91.75 115 ARG A CA 1
ATOM 920 C C . ARG A 1 115 ? -12.172 10.274 -7.474 1.00 91.75 115 ARG A C 1
ATOM 922 O O . ARG A 1 115 ? -12.118 9.366 -8.291 1.00 91.75 115 ARG A O 1
ATOM 929 N N . ARG A 1 116 ? -11.598 11.463 -7.675 1.00 92.38 116 ARG A N 1
ATOM 930 C CA . ARG A 1 116 ? -10.742 11.802 -8.824 1.00 92.38 116 ARG A CA 1
ATOM 931 C C . ARG A 1 116 ? -9.249 11.611 -8.534 1.00 92.38 116 ARG A C 1
ATOM 933 O O . ARG A 1 116 ? -8.441 11.828 -9.428 1.00 92.38 116 ARG A O 1
ATOM 940 N N . ASP A 1 117 ? -8.888 11.273 -7.298 1.00 94.50 117 ASP A N 1
ATOM 941 C CA . ASP A 1 117 ? -7.504 11.016 -6.910 1.00 94.50 117 ASP A CA 1
ATOM 942 C C . ASP A 1 117 ? -7.043 9.662 -7.464 1.00 94.50 117 ASP A C 1
ATOM 944 O O . ASP A 1 117 ? -7.807 8.697 -7.382 1.00 94.50 117 ASP A O 1
ATOM 948 N N . PRO A 1 118 ? -5.80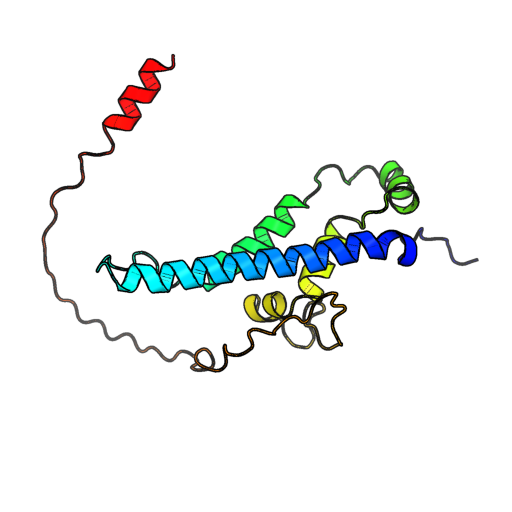5 9.545 -7.973 1.00 91.62 118 PRO A N 1
ATOM 949 C CA . PRO A 1 118 ? -5.254 8.263 -8.409 1.00 91.62 118 PRO A CA 1
ATOM 950 C C . PRO A 1 118 ? -5.287 7.173 -7.329 1.00 91.62 118 PRO A C 1
ATOM 952 O O . PRO A 1 118 ? -5.438 5.999 -7.659 1.00 91.62 118 PRO A O 1
ATOM 955 N N . ASN A 1 119 ? -5.198 7.547 -6.049 1.00 93.06 119 ASN A N 1
ATOM 956 C CA . ASN A 1 119 ? -5.253 6.611 -4.926 1.00 93.06 119 ASN A CA 1
ATOM 957 C C . ASN A 1 119 ? -6.686 6.208 -4.540 1.00 93.06 119 ASN A C 1
ATOM 959 O O . ASN A 1 119 ? -6.866 5.405 -3.625 1.00 93.06 119 ASN A O 1
ATOM 963 N N . TYR A 1 120 ? -7.720 6.762 -5.181 1.00 92.12 120 TYR A N 1
ATOM 964 C CA . TYR A 1 120 ? -9.097 6.351 -4.938 1.00 92.12 120 TYR A CA 1
ATOM 965 C C . TYR A 1 120 ? -9.449 5.148 -5.813 1.00 92.12 120 TYR A C 1
ATOM 967 O O . TYR A 1 120 ? -9.696 5.272 -7.014 1.00 92.12 120 TYR A O 1
ATOM 975 N N . THR A 1 121 ? -9.512 3.965 -5.205 1.00 84.56 121 THR A N 1
ATOM 976 C CA . THR A 1 121 ? -9.878 2.747 -5.926 1.00 84.56 121 THR A CA 1
ATOM 977 C C . THR A 1 121 ? -11.344 2.783 -6.368 1.00 84.56 121 THR A C 1
ATOM 979 O O . THR A 1 121 ? -12.253 2.736 -5.538 1.00 84.56 121 THR A O 1
ATOM 982 N N . THR A 1 122 ? -11.588 2.829 -7.678 1.00 76.38 122 THR A N 1
ATOM 983 C CA . THR A 1 122 ? -12.932 2.651 -8.265 1.00 76.38 122 THR A CA 1
ATOM 984 C C . THR A 1 122 ? -13.120 1.289 -8.930 1.00 76.38 122 THR A C 1
ATOM 986 O O . THR A 1 122 ? -14.248 0.819 -9.054 1.00 76.38 122 THR A O 1
ATOM 989 N N . GLU A 1 123 ? -12.022 0.657 -9.334 1.00 82.88 123 GLU A N 1
ATOM 990 C CA . GLU A 1 123 ? -12.007 -0.606 -10.065 1.00 82.88 123 GLU A CA 1
ATOM 991 C C . GLU A 1 123 ? -11.979 -1.823 -9.123 1.00 82.88 123 GLU A C 1
ATOM 993 O O . GLU A 1 123 ? -11.610 -1.693 -7.948 1.00 82.88 123 GLU A O 1
ATOM 998 N N . PRO A 1 124 ? -12.355 -3.019 -9.618 1.00 84.25 124 PRO A N 1
ATOM 999 C CA . PRO A 1 124 ? -12.172 -4.265 -8.884 1.00 84.25 124 PRO A CA 1
ATOM 1000 C C . PRO A 1 124 ? -10.714 -4.443 -8.449 1.00 84.25 124 PRO A C 1
ATOM 1002 O O . PRO A 1 124 ? -9.789 -4.386 -9.258 1.00 84.25 124 PRO A O 1
ATOM 1005 N N . LEU A 1 125 ? -10.514 -4.666 -7.152 1.00 85.25 125 LEU A N 1
ATOM 1006 C CA . LEU A 1 125 ? -9.193 -4.905 -6.589 1.00 85.25 125 LEU A CA 1
ATOM 1007 C C . LEU A 1 125 ? -8.686 -6.291 -6.979 1.00 85.25 125 LEU A C 1
ATOM 1009 O O . LEU A 1 125 ? -9.413 -7.277 -6.871 1.00 85.25 125 LEU A O 1
ATOM 1013 N N . CYS A 1 126 ? -7.408 -6.379 -7.346 1.00 82.12 126 CYS A N 1
ATOM 1014 C CA . CYS A 1 126 ? -6.725 -7.668 -7.421 1.00 82.12 126 CYS A CA 1
ATOM 1015 C C . CYS A 1 126 ? -6.529 -8.173 -5.987 1.00 82.12 126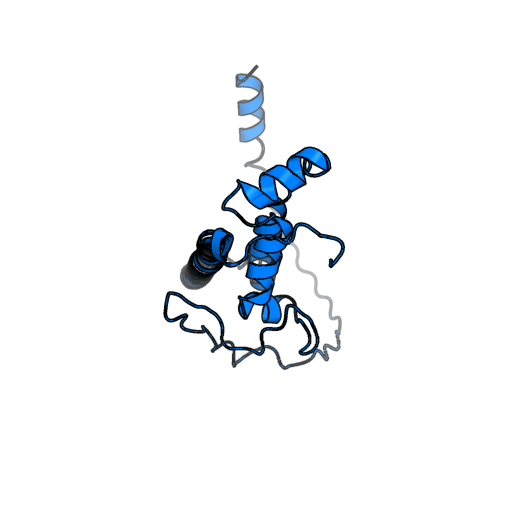 CYS A C 1
ATOM 1017 O O . CYS A 1 126 ? -5.861 -7.487 -5.206 1.00 82.12 126 CYS A O 1
ATOM 1019 N N . ALA A 1 127 ? -7.123 -9.314 -5.632 1.00 84.88 127 ALA A N 1
ATOM 1020 C CA . ALA A 1 127 ? -7.045 -9.886 -4.289 1.00 84.88 127 ALA A CA 1
ATOM 1021 C C . ALA A 1 127 ? -6.827 -11.407 -4.326 1.00 84.88 127 ALA A C 1
ATOM 1023 O O . ALA A 1 127 ? -7.512 -12.104 -5.072 1.00 84.88 127 ALA A O 1
ATOM 1024 N N . ALA A 1 128 ? -5.878 -11.913 -3.531 1.00 81.94 128 ALA A N 1
ATOM 1025 C CA . ALA A 1 128 ? -5.677 -13.360 -3.338 1.00 81.94 128 ALA A CA 1
ATOM 1026 C C . ALA A 1 128 ? -6.734 -13.966 -2.415 1.00 81.94 128 ALA A C 1
ATOM 1028 O O . ALA A 1 128 ? -7.140 -15.114 -2.584 1.00 81.94 128 ALA A O 1
ATOM 1029 N N . TYR A 1 129 ? -7.124 -13.195 -1.406 1.00 83.44 129 TYR A N 1
ATOM 1030 C CA . TYR A 1 129 ? -8.022 -13.617 -0.347 1.00 83.44 129 TYR A CA 1
ATOM 1031 C C . TYR A 1 129 ? -9.305 -12.806 -0.422 1.00 83.44 129 TYR A C 1
ATOM 1033 O O . TYR A 1 129 ? -9.285 -11.642 -0.828 1.00 83.44 129 TYR A O 1
ATOM 1041 N N . ASP A 1 130 ? -10.404 -13.400 0.038 1.00 80.19 130 ASP A N 1
ATOM 1042 C CA . ASP A 1 130 ? -11.627 -12.653 0.295 1.00 80.19 130 ASP A CA 1
ATOM 1043 C C . ASP A 1 130 ? -11.343 -11.649 1.408 1.00 80.19 130 ASP A C 1
ATOM 1045 O O . ASP A 1 130 ? -11.385 -11.951 2.606 1.00 80.19 130 ASP A O 1
ATOM 1049 N N . ILE A 1 131 ? -11.016 -10.429 0.995 1.00 69.94 131 ILE A N 1
ATOM 1050 C CA . ILE A 1 131 ? -10.936 -9.296 1.893 1.00 69.94 131 ILE A CA 1
ATOM 1051 C C . ILE A 1 131 ? -12.376 -9.073 2.317 1.00 69.94 131 ILE A C 1
ATOM 1053 O O . ILE A 1 131 ? -13.173 -8.499 1.573 1.00 69.94 131 ILE A O 1
ATOM 1057 N N . LYS A 1 132 ? -12.723 -9.564 3.510 1.00 72.31 132 LYS A N 1
ATOM 1058 C CA . LYS A 1 132 ? -13.900 -9.078 4.215 1.00 72.31 132 LYS A CA 1
ATOM 1059 C C . LYS A 1 132 ? -13.642 -7.600 4.385 1.00 72.31 132 LYS A C 1
ATOM 1061 O O . LYS A 1 132 ? -12.877 -7.180 5.249 1.00 72.31 132 LYS A O 1
ATOM 1066 N N . ASP A 1 133 ? -14.182 -6.818 3.464 1.00 61.50 133 ASP A N 1
ATOM 1067 C CA . ASP A 1 133 ? -14.200 -5.395 3.624 1.00 61.50 133 ASP A CA 1
ATOM 1068 C C . ASP A 1 133 ? -14.899 -5.179 4.970 1.00 61.50 133 ASP A C 1
ATOM 1070 O O . ASP A 1 133 ? -16.098 -5.431 5.099 1.00 61.50 133 ASP A O 1
ATOM 1074 N N . ASP A 1 134 ? -14.146 -4.770 5.993 1.00 53.12 134 ASP A N 1
ATOM 1075 C CA . ASP A 1 134 ? -14.663 -4.364 7.305 1.00 53.12 134 ASP A CA 1
ATOM 1076 C C . ASP A 1 134 ? -15.442 -3.038 7.148 1.00 53.12 134 ASP A C 1
ATOM 1078 O O . ASP A 1 134 ? -15.176 -2.017 7.791 1.00 53.12 134 ASP A O 1
ATOM 1082 N N . HIS A 1 135 ? -16.379 -3.022 6.201 1.00 48.28 135 HIS A N 1
ATOM 1083 C CA . HIS A 1 135 ? -17.172 -1.904 5.732 1.00 48.28 135 HIS A CA 1
ATOM 1084 C C . HIS A 1 135 ? -18.238 -1.472 6.741 1.00 48.28 135 HIS A C 1
ATOM 1086 O O . HIS A 1 135 ? -18.881 -0.452 6.511 1.00 48.28 135 HIS A O 1
ATOM 1092 N N . SER A 1 136 ? -18.373 -2.094 7.914 1.00 46.44 136 SER A N 1
ATOM 1093 C CA . SER A 1 136 ? -19.203 -1.524 8.984 1.00 46.44 136 SER A CA 1
ATOM 1094 C C . SER A 1 136 ? -18.448 -0.459 9.796 1.00 46.44 136 SER A C 1
ATOM 1096 O O . SER A 1 136 ? -18.375 -0.494 11.018 1.00 46.44 136 SER A O 1
ATOM 1098 N N . TYR A 1 137 ? -17.885 0.527 9.103 1.00 48.22 137 TYR A N 1
ATOM 1099 C CA . TYR A 1 137 ? -17.747 1.882 9.652 1.00 48.22 137 TYR A CA 1
ATOM 1100 C C . TYR A 1 137 ? -18.960 2.743 9.250 1.00 48.22 137 TYR A C 1
ATOM 1102 O O . TYR A 1 137 ? -18.917 3.970 9.343 1.00 48.22 137 TYR A O 1
ATOM 1110 N N . ALA A 1 138 ? -20.023 2.118 8.739 1.00 44.78 138 ALA A N 1
ATOM 1111 C CA . ALA A 1 138 ? -21.339 2.724 8.656 1.00 44.78 138 ALA A CA 1
ATOM 1112 C C . ALA A 1 138 ? -21.829 2.963 10.093 1.00 44.78 138 ALA A C 1
ATOM 1114 O O . ALA A 1 138 ? -22.414 2.082 10.712 1.00 44.78 138 ALA A O 1
ATOM 1115 N N . GLY A 1 139 ? -21.490 4.124 10.652 1.00 46.91 139 GLY A N 1
ATOM 1116 C CA . GLY A 1 139 ? -21.937 4.507 11.984 1.00 46.91 139 GLY A CA 1
ATOM 1117 C C . GLY A 1 139 ? -21.589 5.929 12.406 1.00 46.91 139 GLY A C 1
ATOM 1118 O O . GLY A 1 139 ? -22.443 6.582 12.984 1.00 46.91 139 GLY A O 1
ATOM 1119 N N 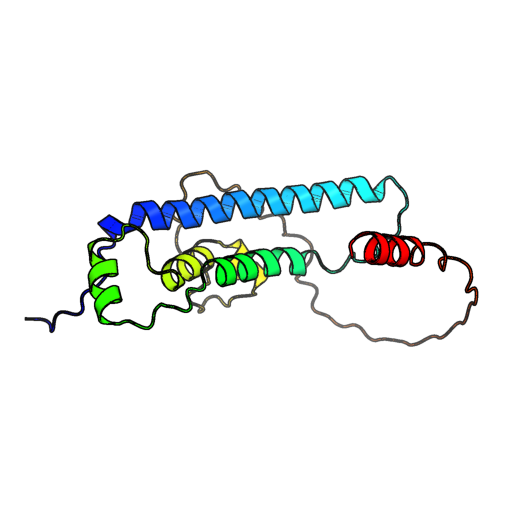. GLU A 1 140 ? -20.384 6.451 12.132 1.00 47.25 140 GLU A N 1
ATOM 1120 C CA . GLU A 1 140 ? -19.910 7.527 13.029 1.00 47.25 140 GLU A CA 1
ATOM 1121 C C . GLU A 1 140 ? -18.952 8.570 12.431 1.00 47.25 140 GLU A C 1
ATOM 1123 O O . GLU A 1 140 ? -18.038 9.039 13.103 1.00 47.25 140 GLU A O 1
ATOM 1128 N N . SER A 1 141 ? -19.114 8.965 11.163 1.00 50.62 141 SER A N 1
ATOM 1129 C CA . SER A 1 141 ? -18.322 10.098 10.640 1.00 50.62 141 SER A CA 1
ATOM 1130 C C . SER A 1 141 ? -18.971 10.887 9.496 1.00 50.62 141 SER A C 1
ATOM 1132 O O . SER A 1 141 ? -18.276 11.313 8.576 1.00 50.62 141 SER A O 1
ATOM 1134 N N . ALA A 1 142 ? -20.291 11.089 9.541 1.00 45.38 142 ALA A N 1
ATOM 1135 C CA . ALA A 1 142 ? -20.982 12.093 8.715 1.00 45.38 142 ALA A CA 1
ATOM 1136 C C . ALA A 1 142 ? -21.682 13.187 9.552 1.00 45.38 142 ALA A C 1
ATOM 1138 O O . ALA A 1 142 ? -22.450 13.977 9.014 1.00 45.38 142 ALA A O 1
ATOM 1139 N N . GLY A 1 143 ? -21.399 13.260 10.859 1.00 40.97 143 GLY A N 1
ATOM 1140 C CA . GLY A 1 143 ? -21.712 14.421 11.692 1.00 40.97 143 GLY A CA 1
ATOM 1141 C C . GLY A 1 143 ? -20.589 15.442 11.573 1.00 40.97 143 GLY A C 1
ATOM 1142 O O . GLY A 1 143 ? -19.609 15.384 12.312 1.00 40.97 143 GLY A O 1
ATOM 1143 N N . LEU A 1 144 ? -20.702 16.316 10.578 1.00 43.28 144 LEU A N 1
ATOM 1144 C CA . LEU A 1 144 ? -19.861 17.494 10.422 1.00 43.28 144 LEU A CA 1
ATOM 1145 C C . LEU A 1 144 ? -19.979 18.363 11.690 1.00 43.28 144 LEU A C 1
ATOM 1147 O O . LEU A 1 144 ? -21.078 18.585 12.189 1.00 43.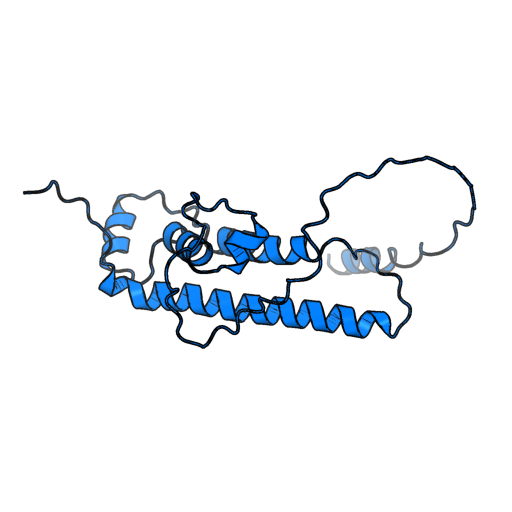28 144 LEU A O 1
ATOM 1151 N N . LEU A 1 145 ? -18.835 18.823 12.193 1.00 41.66 145 LEU A N 1
ATOM 1152 C CA . LEU A 1 145 ? -18.692 19.764 13.299 1.00 41.66 145 LEU A CA 1
ATOM 1153 C C . LEU A 1 145 ? -19.634 20.978 13.171 1.00 41.66 145 LEU A C 1
ATOM 1155 O O . LEU A 1 145 ? -19.455 21.796 12.272 1.00 41.66 145 LEU A O 1
ATOM 1159 N N . GLU A 1 146 ? -20.490 21.176 14.169 1.00 44.53 146 GLU A N 1
ATOM 1160 C CA . GLU A 1 146 ? -20.764 22.502 14.723 1.00 44.53 146 GLU A CA 1
ATOM 1161 C C . GLU A 1 146 ? -20.599 22.381 16.246 1.00 44.53 146 GLU A C 1
ATOM 1163 O O . GLU A 1 146 ? -21.448 21.840 16.949 1.00 44.53 146 GLU A O 1
ATOM 1168 N N . VAL A 1 147 ? -19.425 22.770 16.754 1.00 40.06 147 VAL A N 1
ATOM 1169 C CA . VAL A 1 147 ? -19.137 22.827 18.194 1.00 40.06 147 VAL A CA 1
ATOM 1170 C C . VAL A 1 147 ? -19.035 24.297 18.569 1.00 40.06 147 VAL A C 1
ATOM 1172 O O . VAL A 1 147 ? -17.993 24.924 18.389 1.00 40.06 147 VAL A O 1
ATOM 1175 N N . SER A 1 148 ? -20.127 24.849 19.091 1.00 43.84 148 SER A N 1
ATOM 1176 C CA . SER A 1 148 ? -20.098 26.077 19.878 1.00 43.84 148 SER A CA 1
ATOM 1177 C C . SER A 1 148 ? -19.489 25.753 21.244 1.00 43.84 148 SER A C 1
ATOM 1179 O O . SER A 1 148 ? -20.098 25.055 22.058 1.00 43.84 148 SER A O 1
ATOM 1181 N N . VAL A 1 149 ? -18.270 26.228 21.490 1.00 39.62 149 VAL A N 1
ATOM 1182 C CA . VAL A 1 149 ? -17.619 26.138 22.801 1.00 39.62 149 VAL A CA 1
ATOM 1183 C C . VAL A 1 149 ? -18.208 27.226 23.698 1.00 39.62 149 VAL A C 1
ATOM 1185 O O . VAL A 1 149 ? -17.989 28.409 23.456 1.00 39.62 149 VAL A O 1
ATOM 1188 N N . SER A 1 150 ? -18.955 26.824 24.727 1.00 36.22 150 SER A N 1
ATOM 1189 C CA . SER A 1 150 ? -19.286 27.686 25.864 1.00 36.22 150 SER A CA 1
ATOM 1190 C C . SER A 1 150 ? -18.327 27.349 27.000 1.00 36.22 150 SER A C 1
ATOM 1192 O O . SER A 1 150 ? -18.380 26.256 27.565 1.00 36.22 150 SER A O 1
ATOM 1194 N N . GLU A 1 151 ? -17.428 28.278 27.312 1.00 43.09 151 GLU A N 1
ATOM 1195 C CA . GLU A 1 151 ? -16.523 28.184 28.452 1.00 43.09 151 GLU A CA 1
ATOM 1196 C C . GLU A 1 151 ? -17.305 28.379 29.756 1.00 43.09 151 GLU A C 1
ATOM 1198 O O . GLU A 1 151 ? -17.858 29.447 30.010 1.00 43.09 151 GLU A O 1
ATOM 1203 N N . HIS A 1 152 ? -17.303 27.368 30.625 1.00 33.59 152 HIS A N 1
ATOM 1204 C CA . HIS A 1 152 ? -17.511 27.587 32.051 1.00 33.59 152 HIS A CA 1
ATOM 1205 C C . HIS A 1 152 ? -16.378 26.945 32.842 1.00 33.59 152 HIS A C 1
ATOM 1207 O O . HIS A 1 152 ? -16.205 25.729 32.885 1.00 33.59 152 HIS A O 1
ATOM 1213 N N . ALA A 1 153 ? -15.593 27.830 33.451 1.00 43.81 153 ALA A N 1
ATOM 1214 C CA . ALA A 1 153 ? -14.562 27.529 34.418 1.00 43.81 153 ALA A CA 1
ATOM 1215 C C . ALA A 1 153 ? -15.173 26.945 35.698 1.00 43.81 153 ALA A C 1
ATOM 1217 O O . ALA A 1 153 ? -16.126 27.496 36.247 1.00 43.81 153 ALA A O 1
ATOM 1218 N N . SER A 1 154 ? -14.563 25.887 36.228 1.00 41.38 154 SER A N 1
ATOM 1219 C CA . SER A 1 154 ? -14.591 25.614 37.663 1.00 41.38 154 SER A CA 1
ATOM 1220 C C . SER A 1 154 ? -13.344 24.833 38.066 1.00 41.38 154 SER A C 1
ATOM 1222 O O . SER A 1 154 ? -13.001 23.806 37.482 1.00 41.38 154 SER A O 1
ATOM 1224 N N . SER A 1 155 ? -12.637 25.404 39.034 1.00 52.91 155 SER A N 1
ATOM 1225 C CA . SER A 1 155 ? -11.376 24.960 39.611 1.00 52.91 155 SER A CA 1
ATOM 1226 C C . SER A 1 155 ? -11.541 23.746 40.526 1.00 52.91 155 SER A C 1
ATOM 1228 O O . SER A 1 155 ? -12.493 23.689 41.300 1.00 52.91 155 SER A O 1
ATOM 1230 N N . GLY A 1 156 ? -10.542 22.862 40.565 1.00 40.25 156 GLY A N 1
ATOM 1231 C CA . GLY A 1 156 ? -10.436 21.834 41.602 1.00 40.25 156 GLY A CA 1
ATOM 1232 C C . GLY A 1 156 ? -9.044 21.213 41.659 1.00 40.25 156 GLY A C 1
ATOM 1233 O O . GLY A 1 156 ? -8.671 20.429 40.798 1.00 40.25 156 GLY A O 1
ATOM 1234 N N . SER A 1 157 ? -8.280 21.620 42.670 1.00 47.50 157 SER A N 1
ATOM 1235 C CA . SER A 1 157 ? -6.916 21.207 43.016 1.00 47.50 157 SER A CA 1
ATOM 1236 C C . SER A 1 157 ? -6.822 19.753 43.503 1.00 47.50 157 SER A C 1
ATOM 1238 O O . SER A 1 157 ? -7.647 19.347 44.315 1.00 47.50 157 SER A O 1
ATOM 1240 N N . ALA A 1 158 ? -5.779 19.022 43.088 1.00 44.50 158 ALA A N 1
ATOM 1241 C CA . ALA A 1 158 ? -4.902 18.253 43.987 1.00 44.50 158 ALA A CA 1
ATOM 1242 C C . ALA A 1 158 ? -3.743 17.612 43.199 1.00 44.50 158 ALA A C 1
ATOM 1244 O O . ALA A 1 158 ? -3.899 16.628 42.481 1.00 44.50 158 ALA A O 1
ATOM 1245 N N . VAL A 1 159 ? -2.562 18.199 43.368 1.00 49.41 159 VAL A N 1
ATOM 1246 C CA . VAL A 1 159 ? -1.256 17.686 42.948 1.00 49.41 159 VAL A CA 1
ATOM 1247 C C . VAL A 1 159 ? -0.709 16.843 44.100 1.00 49.41 159 VAL A C 1
ATOM 1249 O O . VAL A 1 159 ? -0.512 17.400 45.173 1.00 49.41 159 VAL A O 1
ATOM 1252 N N . ALA A 1 160 ? -0.432 15.549 43.906 1.00 43.88 160 ALA A N 1
ATOM 1253 C CA . ALA A 1 160 ? 0.583 14.823 44.682 1.00 43.88 160 ALA A CA 1
ATOM 1254 C C . ALA A 1 160 ? 0.840 13.406 44.137 1.00 43.88 160 ALA A C 1
ATOM 1256 O O . ALA A 1 160 ? -0.085 12.629 43.933 1.00 43.88 160 ALA A O 1
ATOM 1257 N N . ALA A 1 161 ? 2.131 13.075 44.038 1.00 47.09 161 ALA A N 1
ATOM 1258 C CA . ALA A 1 161 ? 2.720 11.733 44.032 1.00 47.09 161 ALA A CA 1
ATOM 1259 C C . ALA A 1 161 ? 2.737 10.925 42.718 1.00 47.09 161 ALA A C 1
ATOM 1261 O O . ALA A 1 161 ? 2.069 9.907 42.614 1.00 47.09 161 ALA A O 1
ATOM 1262 N N . MET A 1 162 ? 3.651 11.271 41.796 1.00 42.91 162 MET A N 1
ATOM 1263 C CA . MET A 1 162 ? 4.408 10.276 41.003 1.00 42.91 162 MET A CA 1
ATOM 1264 C C . MET A 1 162 ? 5.827 10.777 40.635 1.00 42.91 162 MET A C 1
ATOM 1266 O O . MET A 1 162 ? 6.250 10.721 39.487 1.00 42.91 162 MET A O 1
ATOM 1270 N N . SER A 1 163 ? 6.600 11.244 41.627 1.00 46.38 163 SER A N 1
ATOM 1271 C CA . SER A 1 163 ? 8.036 11.584 41.476 1.00 46.38 163 SER A CA 1
ATOM 1272 C C . SER A 1 163 ? 8.998 10.422 41.788 1.00 46.38 163 SER A C 1
ATOM 1274 O O . SER A 1 163 ? 10.178 10.653 42.020 1.00 46.38 163 SER A O 1
ATOM 1276 N N . ALA A 1 164 ? 8.542 9.164 41.802 1.00 46.69 164 ALA A N 1
ATOM 1277 C CA . ALA A 1 164 ? 9.351 8.037 42.298 1.00 46.69 164 ALA A CA 1
ATOM 1278 C C . ALA A 1 164 ? 9.890 7.059 41.229 1.00 46.69 164 ALA A C 1
ATOM 1280 O O . ALA A 1 164 ? 10.541 6.087 41.594 1.00 46.69 164 ALA A O 1
ATOM 1281 N N . VAL A 1 165 ? 9.665 7.280 39.925 1.00 47.25 165 VAL A N 1
ATOM 1282 C CA . VAL A 1 165 ? 10.090 6.312 38.878 1.00 47.25 165 VAL A CA 1
ATOM 1283 C C . VAL A 1 165 ? 11.300 6.786 38.056 1.00 47.25 165 VAL A C 1
ATOM 1285 O O . VAL A 1 165 ? 12.033 5.967 37.508 1.00 47.25 165 VAL A O 1
ATOM 1288 N N . LEU A 1 166 ? 11.604 8.089 38.033 1.00 47.44 166 LEU A N 1
ATOM 1289 C CA . LEU A 1 166 ? 12.744 8.621 37.265 1.00 47.44 166 LEU A CA 1
ATOM 1290 C C . LEU A 1 166 ? 14.115 8.403 37.937 1.00 47.44 166 LEU A C 1
ATOM 1292 O O . LEU A 1 166 ? 15.140 8.529 37.274 1.00 47.44 166 LEU A O 1
ATOM 1296 N N . GLY A 1 167 ? 14.153 8.012 39.216 1.00 44.66 167 GLY A N 1
ATOM 1297 C CA . GLY A 1 167 ? 15.402 7.714 39.931 1.00 44.66 167 GLY A CA 1
ATOM 1298 C C . GLY A 1 167 ? 16.060 6.383 39.543 1.00 44.66 167 GLY A C 1
ATOM 1299 O O . GLY A 1 167 ? 17.269 6.240 39.691 1.00 44.66 167 GLY A O 1
ATOM 1300 N N . LEU A 1 168 ? 15.305 5.417 39.006 1.00 48.06 168 LEU A N 1
ATOM 1301 C CA . LEU A 1 168 ? 15.841 4.083 38.692 1.00 48.06 168 LEU A CA 1
ATOM 1302 C C . LEU A 1 168 ? 16.549 4.008 37.330 1.00 48.06 168 LEU A C 1
ATOM 1304 O O . LEU A 1 168 ? 17.434 3.176 37.153 1.00 48.06 168 LEU A O 1
ATOM 1308 N N . PHE A 1 169 ? 16.231 4.902 36.387 1.00 49.50 169 PHE A N 1
ATOM 1309 C CA . PHE A 1 169 ? 16.914 4.935 35.087 1.00 49.50 169 PHE A CA 1
ATOM 1310 C C . PHE A 1 169 ? 18.261 5.668 35.127 1.00 49.50 169 PHE A C 1
ATOM 1312 O O . PHE A 1 169 ? 19.146 5.339 34.342 1.00 49.50 169 PHE A O 1
ATOM 1319 N N . GLY A 1 170 ? 18.454 6.609 36.059 1.00 51.75 170 GLY A N 1
ATOM 1320 C CA . GLY A 1 170 ? 19.737 7.300 36.228 1.00 51.75 170 GLY A CA 1
ATOM 1321 C C . GLY A 1 170 ? 20.847 6.378 36.743 1.00 51.75 170 GLY A C 1
ATOM 1322 O O . GLY A 1 170 ? 21.956 6.399 36.219 1.00 51.75 170 GLY A O 1
ATOM 1323 N N . VAL A 1 171 ? 20.529 5.505 37.706 1.00 53.91 171 VAL A N 1
ATOM 1324 C CA . VAL A 1 171 ? 21.505 4.573 38.304 1.00 53.91 171 VAL A CA 1
ATOM 1325 C C . VAL A 1 171 ? 21.936 3.480 37.316 1.00 53.91 171 VAL A C 1
ATOM 1327 O O . VAL A 1 171 ? 23.081 3.039 37.348 1.00 53.91 171 VAL A O 1
ATOM 1330 N N . LEU A 1 172 ? 21.062 3.076 36.386 1.00 52.34 172 LEU A N 1
ATOM 1331 C CA . LEU A 1 172 ? 21.405 2.052 35.394 1.00 52.34 172 LEU A CA 1
ATOM 1332 C C . LEU A 1 172 ? 22.398 2.555 34.327 1.00 52.34 172 LEU A C 1
ATOM 1334 O O . LEU A 1 172 ? 23.123 1.752 33.748 1.00 52.34 172 LEU A O 1
ATOM 1338 N N . ILE A 1 173 ? 22.443 3.868 34.069 1.00 59.69 173 ILE A N 1
ATOM 1339 C CA . ILE A 1 173 ? 23.320 4.467 33.049 1.00 59.69 173 ILE A CA 1
ATOM 1340 C C . ILE A 1 173 ? 24.752 4.670 33.570 1.00 59.69 173 ILE A C 1
ATOM 1342 O O . ILE A 1 173 ? 25.689 4.564 32.782 1.00 59.69 173 ILE A O 1
ATOM 1346 N N . GLU A 1 174 ? 24.960 4.900 34.873 1.00 54.09 174 GLU A N 1
ATOM 1347 C CA . GLU A 1 174 ? 26.322 4.970 35.435 1.00 54.09 174 GLU A CA 1
ATOM 1348 C C . GLU A 1 174 ? 26.975 3.598 35.639 1.00 54.09 174 GLU A C 1
ATOM 1350 O O . GLU A 1 174 ? 28.193 3.502 35.561 1.00 54.09 174 GLU A O 1
ATOM 1355 N N . LEU A 1 175 ? 26.200 2.523 35.814 1.00 58.06 175 LEU A N 1
ATOM 1356 C CA . LEU A 1 175 ? 26.743 1.158 35.920 1.00 58.06 175 LEU A CA 1
ATOM 1357 C C . LEU A 1 175 ? 27.188 0.553 34.572 1.00 58.06 175 LEU A C 1
ATOM 1359 O O . LEU A 1 175 ? 27.713 -0.557 34.548 1.00 58.06 175 LEU A O 1
ATOM 1363 N N . LEU A 1 176 ? 26.960 1.256 33.457 1.00 58.56 176 LEU A N 1
ATOM 1364 C CA . LEU A 1 176 ? 27.297 0.813 32.096 1.00 58.56 176 LEU A CA 1
ATOM 1365 C C . LEU A 1 176 ? 28.457 1.606 31.456 1.00 58.56 176 LEU A C 1
ATOM 1367 O O . LEU A 1 176 ? 28.666 1.500 30.246 1.00 58.56 176 LEU A O 1
ATOM 1371 N N . LYS A 1 177 ? 29.212 2.383 32.241 1.00 63.69 177 LYS A N 1
ATOM 1372 C CA . LYS A 1 177 ? 30.490 3.004 31.847 1.00 63.69 177 LYS A CA 1
ATOM 1373 C C . LYS A 1 177 ? 31.643 2.393 32.629 1.00 63.69 177 LYS A C 1
ATOM 1375 O O . LYS A 1 177 ? 32.728 2.280 32.021 1.00 63.69 177 LYS A O 1
#

Organism: Steinernema carpocapsae (NCBI:txid34508)

Radius of gyration: 23.92 Å; chains: 1; bounding box: 52×42×78 Å

Foldseek 3Di:
DPPDDLDFDCVLQVVQLQVLLAVLLVVLVVQVVVVVVVVVVVVVPPDPDPPPPCPLVVSVVSLVVLLVVLDDPPPPPPVVVSVCSPPPNHDRSVVSSLSNLLQDCSNCVSVVPDCPHSSHHPDDHDYPDPPPPPPPVVPDPPPDDDDDDDDDDDDDDDDDDDPPPVVVVVVVVVVVD

pLDDT: mean 75.06, std 19.77, range [33.59, 96.19]

Sequence (177 aa):
MDGGRNCPNGTFKSIEGFADVESARIVFSVLRDDARSRRSTRGRWGSQPVHQNRPFLDDKWFFKGMALATCDLDYHQKDKEAAQLRVNQHPRATIRTNAIAHQMKSFAKLFQCPRRDPNYTTEPLCAAYDIKDDHSYAGESAGLLEVSVSEHASSGSAVAAMSAVLGLFGVLIELLK

Secondary structure (DSSP, 8-state):
---------HHHHHHHHHHHHHHHHHHHHHHHHHHHHHHHHHTTTT---TTTT-HHHHHHHHHHHHHHHT--TTTT-HHHHHHHHHH-SSPPHHHHHHHHHHH-HHHHHHTT--TTSTTS--SPPP-SS--------TTSS----------------------SSTHHHHHHHHTT-

InterPro domains:
  IPR018497 Peptidase M13, C-terminal domain [PF01431] (6-122)
  IPR024079 Metallopeptidase, catalytic domain superfamily [G3DSA:3.40.390.10] (1-129)